Protein AF-A0A963E434-F1 (afdb_monomer)

Mean predicted aligned error: 11.42 Å

Solvent-accessible surface area (backbone atoms only — not comparable to full-atom values): 5734 Å² total; per-residue (Å²): 134,63,96,44,73,68,59,38,54,52,46,50,60,39,49,78,69,64,51,53,71,67,58,50,53,51,51,52,52,52,54,51,51,52,28,55,73,55,76,65,49,60,68,92,83,55,55,69,67,59,51,50,52,50,52,50,49,51,51,53,54,48,58,76,59,45,92,55,91,74,76,93,80,81,62,73,64,55,80,77,51,76,89,73,73,86,83,74,89,126

Sequence (90 aa):
MYRSPFLNSVAEFMLVRRYNKRTIKSYIAWIKAFIIFNNQRHPKAMGGREVEAFLTHLAVKRTVSSSTQGVAAYSPLSKFFPDNVEYIHI

Nearest PDB structures (foldseek):
  2a3v-assembly1_D  TM=8.709E-01  e=2.105E-04  Vibrio cholerae O1 biovar El Tor str. N16961
  2a3v-assembly1_C  TM=9.605E-01  e=7.242E-04  Vibrio cholerae O1 biovar El Tor str. N16961
  2a3v-assembly1_A  TM=9.608E-01  e=1.481E-03  Vibrio cholerae O1 biovar El Tor str. N16961
  5j0n-assembly1_E  TM=6.833E-01  e=3.628E+00  Lambdavirus lambda

Radius of gyration: 14.04 Å; Cα contacts (8 Å, |Δi|>4): 34; chains: 1; bounding box: 37×34×27 Å

Foldseek 3Di:
DDPDPVLVVQLVVVVVVVDDPVVSVLLSVLVVQLCVQVVNDDCVPDDDVSVVVSLVVVVVVVVVVPVPDDDPPDDCVCVVPVPPPPPDDD

Structure (mmCIF, N/CA/C/O backbone):
data_AF-A0A963E434-F1
#
_entry.id   AF-A0A963E434-F1
#
loop_
_atom_site.group_PDB
_atom_site.id
_atom_site.type_symbol
_atom_site.label_atom_id
_atom_site.label_alt_id
_atom_site.label_comp_id
_atom_site.label_asym_id
_atom_site.label_entity_id
_atom_site.label_seq_id
_atom_site.pdbx_PDB_ins_code
_atom_site.Cartn_x
_atom_site.Cartn_y
_atom_site.Cartn_z
_atom_site.occupancy
_atom_site.B_iso_or_equiv
_atom_site.auth_seq_id
_atom_site.auth_comp_id
_atom_site.auth_asym_id
_atom_site.auth_atom_id
_atom_site.pdbx_PDB_model_num
ATOM 1 N N . MET A 1 1 ? 17.714 2.502 2.745 1.00 68.00 1 MET A N 1
ATOM 2 C CA . MET A 1 1 ? 17.274 1.100 2.906 1.00 68.00 1 MET A CA 1
ATOM 3 C C . MET A 1 1 ? 16.234 1.059 4.023 1.00 68.00 1 MET A C 1
ATOM 5 O O . MET A 1 1 ? 16.385 1.811 4.980 1.00 68.00 1 MET A O 1
ATOM 9 N N . TYR A 1 2 ? 15.142 0.309 3.882 1.00 84.44 2 TYR A N 1
ATOM 10 C CA . TYR A 1 2 ? 14.070 0.239 4.886 1.00 84.44 2 TYR A CA 1
ATOM 11 C C . TYR A 1 2 ? 14.460 -0.699 6.039 1.00 84.44 2 TYR A C 1
ATOM 13 O O . TYR A 1 2 ? 15.236 -1.629 5.852 1.00 84.44 2 TYR A O 1
ATOM 21 N N . ARG A 1 3 ? 13.905 -0.477 7.241 1.00 83.56 3 ARG A N 1
ATOM 22 C CA . ARG A 1 3 ? 14.221 -1.283 8.442 1.00 83.56 3 ARG A CA 1
ATOM 23 C C . ARG A 1 3 ? 13.723 -2.735 8.357 1.00 83.56 3 ARG A C 1
ATOM 25 O O . ARG A 1 3 ? 14.241 -3.595 9.050 1.00 83.56 3 ARG A O 1
ATOM 32 N N . SER A 1 4 ? 12.709 -3.003 7.532 1.00 85.12 4 SER A N 1
ATOM 33 C CA . SER A 1 4 ? 12.130 -4.338 7.353 1.00 85.12 4 SER A CA 1
ATOM 34 C C . SER A 1 4 ? 12.765 -5.042 6.145 1.00 85.12 4 SER A C 1
ATOM 36 O O . SER A 1 4 ? 12.713 -4.473 5.049 1.00 85.12 4 SER A O 1
ATOM 38 N N . PRO A 1 5 ? 13.287 -6.277 6.301 1.00 87.81 5 PRO A N 1
ATOM 39 C CA . PRO A 1 5 ? 13.789 -7.084 5.185 1.00 87.81 5 PRO A CA 1
ATOM 40 C C . PRO A 1 5 ? 12.7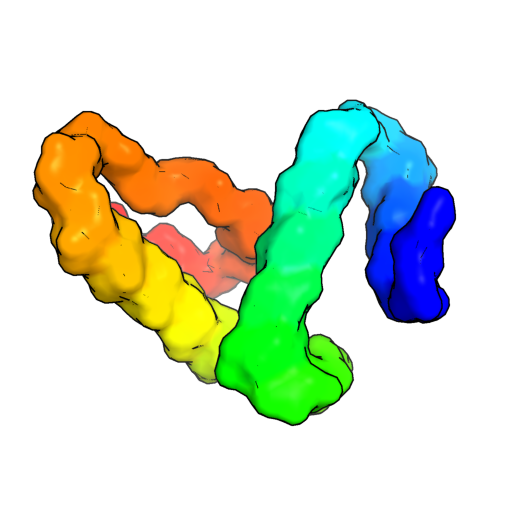41 -7.306 4.088 1.00 87.81 5 PRO A C 1
ATOM 42 O O . PRO A 1 5 ? 13.058 -7.220 2.906 1.00 87.81 5 PRO A O 1
ATOM 45 N N . PHE A 1 6 ? 11.473 -7.485 4.472 1.00 86.75 6 PHE A N 1
ATOM 46 C CA . PHE A 1 6 ? 10.355 -7.610 3.535 1.00 86.75 6 PHE A CA 1
ATOM 47 C C . PHE A 1 6 ? 10.148 -6.342 2.693 1.00 86.75 6 PHE A C 1
ATOM 49 O O . PHE A 1 6 ? 9.956 -6.411 1.485 1.00 86.75 6 PHE A O 1
ATOM 56 N N . LEU A 1 7 ? 10.226 -5.153 3.300 1.00 88.38 7 LEU A N 1
ATOM 57 C CA . LEU A 1 7 ? 10.076 -3.908 2.537 1.00 88.38 7 LEU A CA 1
ATOM 58 C C . LEU A 1 7 ? 11.260 -3.660 1.592 1.00 88.38 7 LEU A C 1
ATOM 60 O O . LEU A 1 7 ? 11.075 -3.038 0.547 1.00 88.38 7 LEU A O 1
ATOM 64 N N . ASN A 1 8 ? 12.457 -4.145 1.936 1.00 91.31 8 ASN A N 1
ATOM 65 C CA . ASN A 1 8 ? 13.611 -4.089 1.039 1.00 91.31 8 ASN A CA 1
ATOM 66 C C . ASN A 1 8 ? 13.437 -5.020 -0.163 1.00 91.31 8 ASN A C 1
ATOM 68 O O . ASN A 1 8 ? 13.641 -4.562 -1.283 1.00 91.31 8 ASN A O 1
ATOM 72 N N . SER A 1 9 ? 12.972 -6.260 0.035 1.00 90.69 9 SER A N 1
ATOM 73 C CA . SER A 1 9 ? 12.744 -7.184 -1.085 1.00 90.69 9 SER A CA 1
ATOM 74 C C . SER A 1 9 ? 11.669 -6.672 -2.049 1.00 90.69 9 SER A C 1
ATOM 76 O O . SER A 1 9 ? 11.833 -6.764 -3.266 1.00 90.69 9 SER A O 1
ATOM 78 N N . VAL A 1 10 ? 10.608 -6.038 -1.536 1.00 89.06 10 VAL A N 1
ATOM 79 C CA . VAL A 1 10 ? 9.607 -5.360 -2.377 1.00 89.06 10 VAL A CA 1
ATOM 80 C C . VAL A 1 10 ? 10.223 -4.177 -3.133 1.00 89.06 10 VAL A C 1
ATOM 82 O O . VAL A 1 10 ? 9.970 -4.013 -4.327 1.00 89.06 10 VAL A O 1
ATOM 85 N N . ALA A 1 11 ? 11.045 -3.355 -2.470 1.00 90.88 11 ALA A N 1
ATOM 86 C CA . ALA A 1 11 ? 11.719 -2.230 -3.117 1.00 90.88 11 ALA A CA 1
ATOM 87 C C . ALA A 1 11 ? 12.618 -2.698 -4.270 1.00 90.88 11 ALA A C 1
ATOM 89 O O . ALA A 1 11 ? 12.550 -2.141 -5.365 1.00 90.88 11 ALA A O 1
ATOM 90 N N . GLU A 1 12 ? 13.425 -3.732 -4.037 1.00 93.25 12 GLU A N 1
ATOM 91 C CA . GLU A 1 12 ? 14.315 -4.339 -5.029 1.00 93.25 12 GLU A CA 1
ATOM 92 C C . GLU A 1 12 ? 13.528 -4.926 -6.202 1.00 93.25 12 GLU A C 1
ATOM 94 O O . GLU A 1 12 ? 13.823 -4.618 -7.357 1.00 93.25 12 GLU A O 1
ATOM 99 N N . PHE A 1 13 ? 12.452 -5.667 -5.926 1.00 93.00 13 PHE A N 1
ATOM 100 C CA . PHE A 1 13 ? 11.557 -6.206 -6.952 1.00 93.00 13 PHE A CA 1
ATOM 101 C C . PHE A 1 13 ? 10.991 -5.120 -7.883 1.00 93.00 13 PHE A C 1
ATOM 103 O O . PHE A 1 13 ? 10.863 -5.334 -9.096 1.00 93.00 13 PHE A O 1
ATOM 110 N N . MET A 1 14 ? 10.652 -3.950 -7.332 1.00 91.31 14 MET A N 1
ATOM 111 C CA . MET A 1 14 ? 10.169 -2.807 -8.109 1.00 91.31 14 MET A CA 1
ATOM 112 C C . MET A 1 14 ? 11.303 -2.064 -8.833 1.00 91.31 14 MET A C 1
ATOM 114 O O . MET A 1 14 ? 11.103 -1.590 -9.953 1.00 91.31 14 MET A O 1
ATOM 118 N N . LEU A 1 15 ? 12.497 -1.981 -8.241 1.00 93.19 15 LEU A N 1
ATOM 119 C CA . LEU A 1 15 ? 13.673 -1.406 -8.902 1.00 93.19 15 LEU A CA 1
ATOM 120 C C . LEU A 1 15 ? 14.057 -2.207 -10.151 1.00 93.19 15 LEU A C 1
ATOM 122 O O . LEU A 1 15 ? 14.285 -1.603 -11.199 1.00 93.19 15 LEU A O 1
ATOM 126 N N . VAL A 1 16 ? 14.042 -3.545 -10.082 1.00 94.56 16 VAL A N 1
ATOM 127 C CA . VAL A 1 16 ? 14.305 -4.421 -11.244 1.00 94.56 16 VAL A CA 1
ATOM 128 C C . VAL A 1 16 ? 13.296 -4.170 -12.372 1.00 94.56 16 VAL A C 1
ATOM 130 O O . VAL A 1 16 ? 13.655 -4.175 -13.546 1.00 94.56 16 VAL A O 1
ATOM 133 N N . ARG A 1 17 ? 12.044 -3.850 -12.027 1.00 92.50 17 ARG A N 1
ATOM 134 C CA . ARG A 1 17 ? 10.975 -3.485 -12.978 1.00 92.50 17 ARG A CA 1
ATOM 135 C C . ARG A 1 17 ? 11.019 -2.031 -13.444 1.00 92.50 17 ARG A C 1
ATOM 137 O O . ARG A 1 17 ? 10.091 -1.573 -14.104 1.00 92.50 17 ARG A O 1
ATOM 144 N N . ARG A 1 18 ? 12.081 -1.297 -13.103 1.00 93.00 18 ARG A N 1
ATOM 145 C CA . ARG A 1 18 ? 12.296 0.108 -13.475 1.00 93.00 18 ARG A CA 1
ATOM 146 C C . ARG A 1 18 ? 11.165 1.047 -13.050 1.00 93.00 18 ARG A C 1
ATOM 148 O O . ARG A 1 18 ? 10.957 2.090 -13.669 1.00 93.00 18 ARG A O 1
ATOM 155 N N . TYR A 1 19 ? 10.466 0.732 -11.958 1.00 86.06 19 TYR A N 1
ATOM 156 C CA . TYR A 1 19 ? 9.604 1.728 -11.331 1.00 86.06 19 TYR A CA 1
ATOM 157 C C . TYR A 1 19 ? 10.455 2.912 -10.870 1.00 86.06 19 TYR A C 1
ATOM 159 O O . TYR A 1 19 ? 11.546 2.7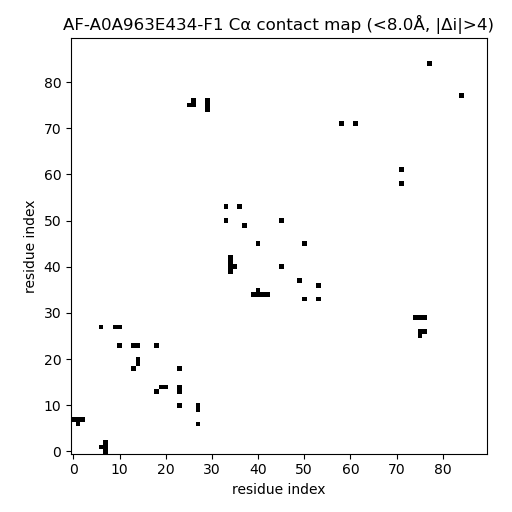50 -10.319 1.00 86.06 19 TYR A O 1
ATOM 167 N N . ASN A 1 20 ? 9.948 4.127 -11.063 1.00 93.44 20 ASN A N 1
ATOM 168 C CA . ASN A 1 20 ? 10.642 5.303 -10.560 1.00 93.44 20 ASN A CA 1
ATOM 169 C C . ASN A 1 20 ? 10.655 5.306 -9.014 1.00 93.44 20 ASN A C 1
ATOM 171 O O . ASN A 1 20 ? 9.753 4.783 -8.350 1.00 93.44 20 ASN A O 1
ATOM 175 N N . LYS A 1 21 ? 11.669 5.949 -8.423 1.00 88.69 21 LYS A N 1
ATOM 176 C CA . LYS A 1 21 ? 11.876 5.976 -6.963 1.00 88.69 21 LYS A CA 1
ATOM 177 C C . LYS A 1 21 ? 10.687 6.564 -6.189 1.00 88.69 21 LYS A C 1
ATOM 179 O O . LYS A 1 21 ? 10.429 6.140 -5.062 1.00 88.69 21 LYS A O 1
ATOM 184 N N . ARG A 1 22 ? 9.956 7.521 -6.779 1.00 86.81 22 ARG A N 1
ATOM 185 C CA . ARG A 1 22 ? 8.774 8.145 -6.159 1.00 86.81 22 ARG A CA 1
ATOM 186 C C . ARG A 1 22 ? 7.648 7.129 -6.011 1.00 86.81 22 ARG A C 1
ATOM 188 O O . ARG A 1 22 ? 7.104 6.985 -4.922 1.00 86.81 22 ARG A O 1
ATOM 195 N N . THR A 1 23 ? 7.371 6.377 -7.071 1.00 82.31 23 THR A N 1
ATOM 196 C CA . THR A 1 23 ? 6.393 5.292 -7.085 1.00 82.31 23 THR A CA 1
ATOM 197 C C . THR A 1 23 ? 6.765 4.223 -6.064 1.00 82.31 23 THR A C 1
ATOM 199 O O . THR A 1 23 ? 5.929 3.869 -5.242 1.00 82.31 23 THR A O 1
ATOM 202 N N . ILE A 1 24 ? 8.023 3.784 -6.013 1.00 87.44 24 ILE A N 1
ATOM 203 C CA . ILE A 1 24 ? 8.469 2.781 -5.029 1.00 87.44 24 ILE A CA 1
ATOM 204 C C . ILE A 1 24 ? 8.230 3.261 -3.591 1.00 87.44 24 ILE A C 1
ATOM 206 O O . ILE A 1 24 ? 7.673 2.529 -2.773 1.00 87.44 24 ILE A O 1
ATOM 210 N N . LYS A 1 25 ? 8.587 4.515 -3.282 1.00 86.94 25 LYS A N 1
ATOM 211 C CA . LYS A 1 25 ? 8.349 5.109 -1.958 1.00 86.94 25 LYS A CA 1
ATOM 212 C C . LYS A 1 25 ? 6.860 5.128 -1.605 1.00 86.94 25 LYS A C 1
ATOM 214 O O . LYS A 1 25 ? 6.505 4.787 -0.478 1.00 86.94 25 LYS A O 1
ATOM 219 N N . SER A 1 26 ? 6.000 5.493 -2.556 1.00 84.69 26 SER A N 1
ATOM 220 C CA . SER A 1 26 ? 4.549 5.465 -2.363 1.00 84.69 26 SER A CA 1
ATOM 221 C C . SER A 1 26 ? 4.055 4.052 -2.061 1.00 84.69 26 SER A C 1
ATOM 223 O O . SER A 1 26 ? 3.382 3.860 -1.055 1.00 84.69 26 SER A O 1
ATOM 225 N N . TYR A 1 27 ? 4.422 3.055 -2.869 1.00 85.00 27 TYR A N 1
ATOM 226 C CA . TYR A 1 27 ? 3.996 1.666 -2.657 1.00 85.00 27 TYR A CA 1
ATOM 227 C C . TYR A 1 27 ? 4.426 1.138 -1.288 1.00 85.00 27 TYR A C 1
ATOM 229 O O . TYR A 1 27 ? 3.627 0.537 -0.576 1.00 85.00 27 TYR A O 1
ATOM 237 N N . ILE A 1 28 ? 5.659 1.422 -0.872 1.00 89.75 28 ILE A N 1
ATOM 238 C CA . ILE A 1 28 ? 6.163 0.966 0.426 1.00 89.75 28 ILE A CA 1
ATOM 239 C C . ILE A 1 28 ? 5.419 1.631 1.583 1.00 89.75 28 ILE A C 1
ATOM 241 O O . ILE A 1 28 ? 5.134 0.967 2.579 1.00 89.75 28 ILE A O 1
ATOM 245 N N . ALA A 1 29 ? 5.046 2.906 1.451 1.00 86.12 29 ALA A N 1
ATOM 246 C CA . ALA A 1 29 ? 4.201 3.570 2.439 1.00 86.12 29 ALA A CA 1
ATOM 247 C C . ALA A 1 29 ? 2.825 2.889 2.564 1.00 86.12 29 ALA A C 1
ATOM 249 O O . ALA A 1 29 ? 2.380 2.631 3.683 1.00 86.12 29 ALA A O 1
ATOM 250 N N . TRP A 1 30 ? 2.195 2.531 1.440 1.00 86.50 30 TRP A N 1
ATOM 251 C CA . TRP A 1 30 ? 0.911 1.820 1.425 1.00 86.50 30 TRP A CA 1
ATOM 252 C C . TRP A 1 30 ? 0.999 0.425 2.042 1.00 86.50 30 TRP A C 1
ATOM 254 O O . TRP A 1 30 ? 0.183 0.083 2.893 1.00 86.50 30 TRP A O 1
ATOM 264 N N . ILE A 1 31 ? 2.021 -0.353 1.684 1.00 85.62 31 ILE A N 1
ATOM 265 C CA . ILE A 1 31 ? 2.249 -1.693 2.244 1.00 85.62 31 ILE A CA 1
ATOM 266 C C . ILE A 1 31 ? 2.479 -1.612 3.756 1.00 85.62 31 ILE A C 1
ATOM 268 O O . ILE A 1 31 ? 1.941 -2.413 4.517 1.00 85.62 31 ILE A O 1
ATOM 272 N N . LYS A 1 32 ? 3.242 -0.618 4.216 1.00 86.56 32 LYS A N 1
ATOM 273 C CA . LYS A 1 32 ? 3.490 -0.416 5.646 1.00 86.56 32 LYS A CA 1
ATOM 274 C C . LYS A 1 32 ? 2.206 -0.046 6.395 1.00 86.56 32 LYS A C 1
ATOM 276 O O . LYS A 1 32 ? 1.964 -0.590 7.467 1.00 86.56 32 LYS A O 1
ATOM 281 N N . ALA A 1 33 ? 1.378 0.830 5.825 1.00 85.62 33 ALA A N 1
ATOM 282 C CA . ALA A 1 33 ? 0.078 1.188 6.392 1.00 85.62 33 ALA A CA 1
ATOM 283 C C . ALA A 1 33 ? -0.873 -0.019 6.460 1.00 85.62 33 ALA A C 1
ATOM 285 O O . ALA A 1 33 ? -1.519 -0.219 7.484 1.00 85.62 33 ALA A O 1
ATOM 286 N N . PHE A 1 34 ? -0.893 -0.858 5.422 1.00 84.44 34 PHE A N 1
ATOM 287 C CA . PHE A 1 34 ? -1.676 -2.094 5.386 1.00 84.44 34 PHE A CA 1
ATOM 288 C C . PHE A 1 34 ? -1.250 -3.096 6.469 1.00 84.44 34 PHE A C 1
ATOM 290 O O . PHE A 1 34 ? -2.094 -3.653 7.169 1.00 84.44 34 PHE A O 1
ATOM 297 N N . ILE A 1 35 ? 0.060 -3.294 6.654 1.00 86.75 35 ILE A N 1
ATOM 298 C CA . ILE A 1 35 ? 0.596 -4.171 7.708 1.00 86.75 35 ILE A CA 1
ATOM 299 C C . ILE A 1 35 ? 0.206 -3.648 9.095 1.00 86.75 35 ILE A C 1
ATOM 301 O O . ILE A 1 35 ? -0.204 -4.426 9.952 1.00 86.75 35 ILE A O 1
ATOM 305 N N . ILE A 1 36 ? 0.308 -2.335 9.321 1.00 87.69 36 ILE A N 1
ATOM 306 C CA . ILE A 1 36 ? -0.063 -1.717 10.602 1.00 87.69 36 ILE A CA 1
ATOM 307 C C . ILE A 1 36 ? -1.566 -1.863 10.864 1.00 87.69 36 ILE A C 1
ATOM 309 O O . ILE A 1 36 ? -1.942 -2.233 11.972 1.00 87.69 36 ILE A O 1
ATOM 313 N N . PHE A 1 37 ? -2.410 -1.627 9.854 1.00 85.94 37 PHE A N 1
A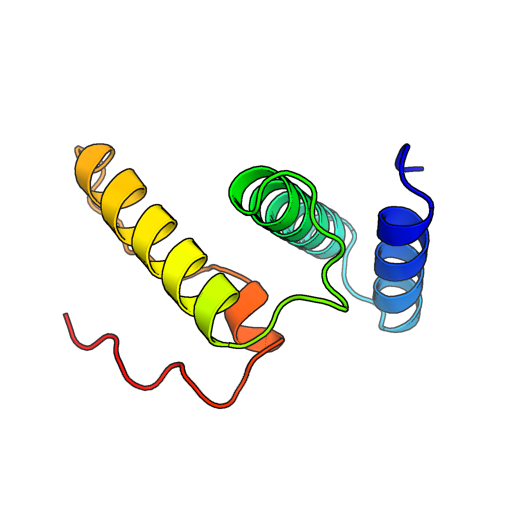TOM 314 C CA . PHE A 1 37 ? -3.866 -1.771 9.960 1.00 85.94 37 PHE A CA 1
ATOM 315 C C . PHE A 1 37 ? -4.282 -3.190 10.367 1.00 85.94 37 PHE A C 1
ATOM 317 O O . PHE A 1 37 ? -5.190 -3.364 11.170 1.00 85.94 37 PHE A O 1
ATOM 324 N N . ASN A 1 38 ? -3.565 -4.202 9.880 1.00 86.06 38 ASN A N 1
ATOM 325 C CA . ASN A 1 38 ? -3.825 -5.603 10.199 1.00 86.06 38 ASN A CA 1
ATOM 326 C C . ASN A 1 38 ? -2.983 -6.127 11.377 1.00 86.06 38 ASN A C 1
ATOM 328 O O . ASN A 1 38 ? -2.568 -7.289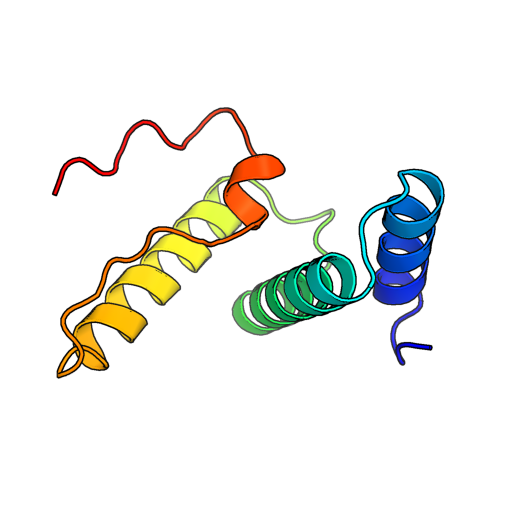 11.386 1.00 86.06 38 ASN A O 1
ATOM 332 N N . ASN A 1 39 ? -2.707 -5.285 12.378 1.00 87.06 39 ASN A N 1
ATOM 333 C CA . ASN A 1 39 ? -2.015 -5.665 13.618 1.00 87.06 39 ASN A CA 1
ATOM 334 C C . ASN A 1 39 ? -0.628 -6.294 13.400 1.00 87.06 39 ASN A C 1
ATOM 336 O O . ASN A 1 39 ? -0.247 -7.240 14.085 1.00 87.06 39 ASN A O 1
ATOM 340 N N . GLN A 1 40 ? 0.133 -5.782 12.430 1.00 82.88 40 GLN A N 1
ATOM 341 C CA . GLN A 1 40 ? 1.476 -6.266 12.082 1.00 82.88 40 GLN A CA 1
ATOM 342 C C . GLN A 1 40 ? 1.519 -7.731 11.619 1.00 82.88 40 GLN A C 1
ATOM 344 O O . GLN A 1 40 ? 2.588 -8.347 11.589 1.00 82.88 40 GLN A O 1
ATOM 349 N N . ARG A 1 41 ? 0.375 -8.290 11.206 1.00 80.56 41 ARG A N 1
ATOM 350 C CA . ARG A 1 41 ? 0.326 -9.616 10.591 1.00 80.56 41 ARG A CA 1
ATOM 351 C C . ARG A 1 41 ? 1.093 -9.611 9.274 1.00 80.56 41 ARG A C 1
ATOM 353 O O . ARG A 1 41 ? 1.104 -8.633 8.525 1.00 80.56 41 ARG A O 1
ATOM 360 N N . HIS A 1 42 ? 1.754 -10.728 8.991 1.00 74.94 42 HIS A N 1
ATOM 361 C CA . HIS A 1 42 ? 2.524 -10.870 7.765 1.00 74.94 42 HIS A CA 1
ATOM 362 C C . HIS A 1 42 ? 1.583 -10.946 6.542 1.00 74.94 42 HIS A C 1
ATOM 364 O O . HIS A 1 42 ? 0.653 -11.754 6.569 1.00 74.94 42 HIS A O 1
ATOM 370 N N . PRO A 1 43 ? 1.828 -10.195 5.444 1.00 73.56 43 PRO A N 1
ATOM 371 C CA . PRO A 1 43 ? 0.948 -10.157 4.264 1.00 73.56 43 PRO A CA 1
ATOM 372 C C . PRO A 1 43 ? 0.654 -11.504 3.610 1.00 73.56 43 PRO A C 1
ATOM 374 O O . PRO A 1 43 ? -0.407 -11.684 3.036 1.00 73.56 43 PRO A O 1
ATOM 377 N N . LYS A 1 44 ? 1.560 -12.476 3.746 1.00 74.50 44 LYS A N 1
ATOM 378 C CA . LYS A 1 44 ? 1.354 -13.854 3.262 1.00 74.50 44 LYS A CA 1
ATOM 379 C C . LYS A 1 44 ? 0.182 -14.580 3.948 1.00 74.50 44 LYS A C 1
ATOM 381 O O . LYS A 1 44 ? -0.331 -15.541 3.395 1.00 74.50 44 LYS A O 1
ATOM 386 N N . ALA A 1 45 ? -0.209 -14.149 5.148 1.00 73.12 45 ALA A N 1
ATOM 387 C CA . ALA A 1 45 ? -1.329 -14.702 5.913 1.00 73.12 45 ALA A CA 1
ATOM 388 C C . ALA A 1 45 ? -2.593 -13.824 5.820 1.00 73.12 45 ALA A C 1
ATOM 390 O O . ALA A 1 45 ? -3.466 -13.915 6.686 1.00 73.12 45 ALA A O 1
ATOM 391 N N . MET A 1 46 ? -2.641 -12.928 4.831 1.00 77.56 46 MET A N 1
ATOM 392 C CA . MET A 1 46 ? -3.739 -12.001 4.562 1.00 77.56 46 MET A CA 1
ATOM 393 C C . MET A 1 46 ? -4.170 -12.149 3.103 1.00 77.56 46 MET A C 1
ATOM 395 O O . MET A 1 46 ? -3.350 -12.486 2.246 1.00 77.56 46 MET A O 1
ATOM 399 N N . GLY A 1 47 ? -5.449 -11.919 2.823 1.00 75.69 47 GLY A N 1
ATOM 400 C CA . GLY A 1 47 ? -6.029 -12.093 1.496 1.00 75.69 47 GLY A CA 1
ATOM 401 C C . GLY A 1 47 ? -6.971 -10.953 1.127 1.00 75.69 47 GLY A C 1
ATOM 402 O O . GLY A 1 47 ? -6.838 -9.826 1.604 1.00 75.69 47 GLY A O 1
ATOM 403 N N . GLY A 1 48 ? -7.934 -11.253 0.255 1.00 74.50 48 GLY A N 1
ATOM 404 C CA . GLY A 1 48 ? -8.858 -10.254 -0.286 1.00 74.50 48 GLY A CA 1
ATOM 405 C C . GLY A 1 48 ? -9.667 -9.513 0.782 1.00 74.50 48 GLY A C 1
ATOM 406 O O . GLY A 1 48 ? -9.836 -8.304 0.668 1.00 74.50 48 GLY A O 1
ATOM 407 N N . ARG A 1 49 ? -10.088 -10.194 1.859 1.00 81.44 49 ARG A N 1
ATOM 408 C CA . ARG A 1 49 ? -10.895 -9.585 2.933 1.00 81.44 49 ARG A CA 1
ATOM 409 C C . ARG A 1 49 ? -10.151 -8.475 3.665 1.00 81.44 49 ARG A C 1
ATOM 411 O O . ARG A 1 49 ? -10.710 -7.412 3.911 1.00 81.44 49 ARG A O 1
ATOM 418 N N . GLU A 1 50 ? -8.886 -8.697 4.008 1.00 80.81 50 GLU A N 1
ATOM 419 C CA . GLU A 1 50 ? -8.064 -7.694 4.684 1.00 80.81 50 GLU A CA 1
ATOM 420 C C . GLU A 1 50 ? -7.766 -6.506 3.764 1.00 80.81 50 GLU A C 1
ATOM 422 O O . GLU A 1 50 ? -7.721 -5.361 4.222 1.00 80.81 50 GLU A O 1
ATOM 427 N N . VAL A 1 51 ? -7.578 -6.765 2.465 1.00 77.69 51 VAL A N 1
ATOM 428 C CA . VAL A 1 51 ? -7.387 -5.719 1.451 1.00 77.69 51 VAL A CA 1
ATOM 429 C C . VAL A 1 51 ? -8.645 -4.861 1.324 1.00 77.69 51 VAL A C 1
ATOM 431 O O . VAL A 1 51 ? -8.548 -3.637 1.390 1.00 77.69 51 VAL A O 1
ATOM 434 N N . GLU A 1 52 ? -9.816 -5.481 1.213 1.00 77.88 52 GLU A N 1
ATOM 435 C CA . GLU A 1 52 ? -11.106 -4.792 1.131 1.00 77.88 52 GLU A CA 1
ATOM 436 C C . GLU A 1 52 ? -11.396 -3.973 2.397 1.00 77.88 52 GLU A C 1
ATOM 438 O O . GLU A 1 52 ? -11.745 -2.793 2.312 1.00 77.88 52 GLU A O 1
ATOM 443 N N . ALA A 1 53 ? -11.154 -4.545 3.581 1.00 83.44 53 ALA A N 1
ATOM 444 C CA . ALA A 1 53 ? -11.299 -3.843 4.855 1.00 83.44 53 ALA A CA 1
ATOM 445 C C . ALA A 1 53 ? -10.363 -2.627 4.954 1.00 83.44 53 ALA A C 1
ATOM 447 O O . ALA A 1 53 ? -10.768 -1.556 5.414 1.00 83.44 53 ALA A O 1
ATOM 448 N N . PHE A 1 54 ? -9.121 -2.758 4.481 1.00 82.31 54 PHE A N 1
ATOM 449 C CA . PHE A 1 54 ? -8.172 -1.650 4.450 1.00 82.31 54 PHE A CA 1
ATOM 450 C C . PHE A 1 54 ? -8.595 -0.555 3.465 1.00 82.31 54 PHE A C 1
ATOM 452 O O . PHE A 1 54 ? -8.548 0.625 3.811 1.00 82.31 54 PHE A O 1
ATOM 459 N N . LEU A 1 55 ? -9.045 -0.917 2.260 1.00 78.62 55 LEU A N 1
ATOM 460 C CA . LEU A 1 55 ? -9.554 0.044 1.275 1.00 78.62 55 LEU A CA 1
ATOM 461 C C . LEU A 1 55 ? -10.809 0.762 1.785 1.00 78.62 55 LEU A C 1
ATOM 463 O O . LEU A 1 55 ? -10.903 1.982 1.650 1.00 78.62 55 LEU A O 1
ATOM 467 N N . THR A 1 56 ? -11.705 0.044 2.461 1.00 79.94 56 THR A N 1
ATOM 468 C CA . THR A 1 56 ? -12.892 0.613 3.114 1.00 79.94 56 THR A CA 1
ATOM 469 C C . THR A 1 56 ? -12.496 1.594 4.216 1.00 79.94 56 THR A C 1
ATOM 471 O O . THR A 1 56 ? -12.988 2.721 4.254 1.00 79.94 56 THR A O 1
ATOM 474 N N . HIS A 1 57 ? -11.540 1.226 5.076 1.00 80.81 57 HIS A N 1
ATOM 475 C CA . HIS A 1 57 ? -11.009 2.126 6.103 1.00 80.81 57 HIS A CA 1
ATOM 476 C C . HIS A 1 57 ? -10.398 3.398 5.499 1.00 80.81 57 HIS A C 1
ATOM 478 O O . HIS A 1 57 ? -10.600 4.496 6.021 1.00 80.81 57 HIS A O 1
ATOM 484 N N . LEU A 1 58 ? -9.660 3.270 4.394 1.00 79.44 58 LEU A N 1
ATOM 485 C CA . LEU A 1 58 ? -9.075 4.409 3.690 1.00 79.44 58 LEU A CA 1
ATOM 486 C C . LEU A 1 58 ? -10.131 5.314 3.066 1.00 79.44 58 LEU A C 1
ATOM 488 O O . LEU A 1 58 ? -9.979 6.532 3.147 1.00 79.44 58 LEU A O 1
ATOM 492 N N . ALA A 1 59 ? -11.170 4.732 2.464 1.00 70.88 59 ALA A N 1
ATOM 493 C CA . ALA A 1 59 ? -12.295 5.472 1.915 1.00 70.88 59 ALA A CA 1
ATOM 494 C C . ALA A 1 59 ? -12.974 6.270 3.030 1.00 70.88 59 ALA A C 1
ATOM 496 O O . ALA A 1 59 ? -12.945 7.494 2.982 1.00 70.88 59 ALA A O 1
ATOM 497 N N . VAL A 1 60 ? -13.425 5.608 4.101 1.00 72.38 60 VAL A N 1
ATOM 498 C CA . VAL A 1 60 ? -14.085 6.262 5.242 1.00 72.38 60 VAL A CA 1
ATOM 499 C C . VAL A 1 60 ? -13.200 7.354 5.841 1.00 72.38 60 VAL A C 1
ATO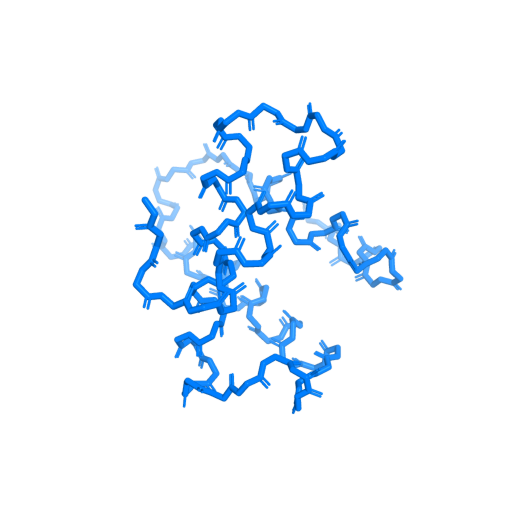M 501 O O . VAL A 1 60 ? -13.641 8.491 5.962 1.00 72.38 60 VAL A O 1
ATOM 504 N N . LYS A 1 61 ? -11.928 7.066 6.151 1.00 64.62 61 LYS A N 1
ATOM 505 C CA . LYS A 1 61 ? -11.005 8.041 6.757 1.00 64.62 61 LYS A CA 1
ATOM 506 C C . LYS A 1 61 ? -10.714 9.237 5.846 1.00 64.62 61 LYS A C 1
ATOM 508 O O . LYS A 1 61 ? -10.543 10.346 6.351 1.00 64.62 61 LYS A O 1
ATOM 513 N N . ARG A 1 62 ? -10.661 9.046 4.523 1.00 54.38 62 ARG A N 1
ATOM 514 C CA . ARG A 1 62 ? -10.526 10.156 3.568 1.00 54.38 62 ARG A CA 1
ATOM 515 C C . ARG A 1 62 ? -11.812 10.961 3.431 1.00 54.38 62 ARG A C 1
ATOM 517 O O . ARG A 1 62 ? -11.698 12.170 3.284 1.00 54.38 62 ARG A O 1
ATOM 524 N N . THR A 1 63 ? -12.983 10.341 3.565 1.00 45.19 63 THR A N 1
ATOM 525 C CA . THR A 1 63 ? -14.279 11.035 3.613 1.00 45.19 63 THR A CA 1
ATOM 526 C C . THR A 1 63 ? -14.474 11.811 4.923 1.00 45.19 63 THR A C 1
ATOM 528 O O . THR A 1 63 ? -14.988 12.921 4.911 1.00 45.19 63 THR A O 1
ATOM 531 N N . VAL A 1 64 ? -13.991 11.319 6.072 1.00 41.25 64 VAL A N 1
ATOM 532 C CA . VAL A 1 64 ? -14.006 12.131 7.313 1.00 41.25 64 VAL A CA 1
ATOM 533 C C . VAL A 1 64 ? -12.946 13.245 7.269 1.00 41.25 64 VAL A C 1
ATOM 535 O O . VAL A 1 64 ? -13.097 14.283 7.903 1.00 41.25 64 VAL A O 1
ATOM 538 N N . SER A 1 65 ? -11.886 13.064 6.475 1.00 38.19 65 SER A N 1
ATOM 539 C CA . SER A 1 65 ? -10.899 14.106 6.167 1.00 38.19 65 SER A CA 1
ATOM 540 C C . SER A 1 65 ? -11.331 15.029 5.01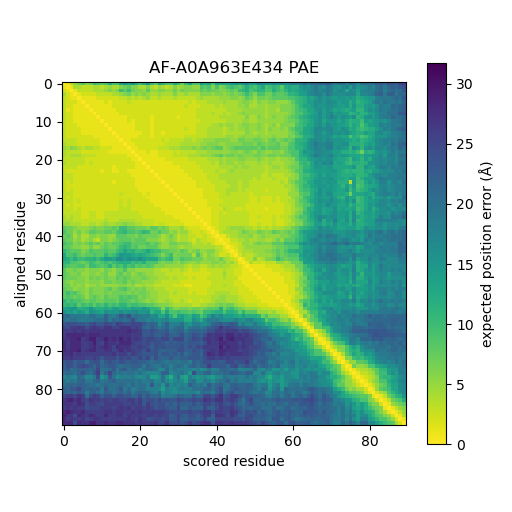3 1.00 38.19 65 SER A C 1
ATOM 542 O O . SER A 1 65 ? -10.586 15.955 4.685 1.00 38.19 65 SER A O 1
ATOM 544 N N . SER A 1 66 ? -12.489 14.805 4.373 1.00 35.22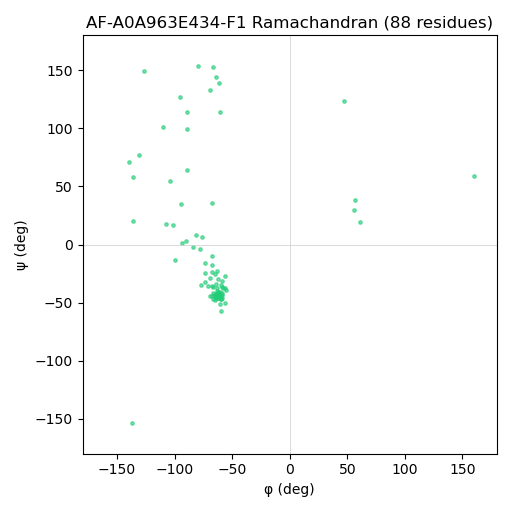 66 SER A N 1
ATOM 545 C CA . SER A 1 66 ? -12.919 15.547 3.183 1.00 35.22 66 SER A CA 1
ATOM 546 C C . SER A 1 66 ? -13.724 16.806 3.527 1.00 35.22 66 SER A C 1
ATOM 548 O O . SER A 1 66 ? -14.860 16.976 3.096 1.00 35.22 66 SER A O 1
ATOM 550 N N . SER A 1 67 ? -13.072 17.754 4.202 1.00 37.62 67 SER A N 1
ATOM 551 C CA . SER A 1 67 ? -13.148 19.160 3.769 1.00 37.62 67 SER A CA 1
ATOM 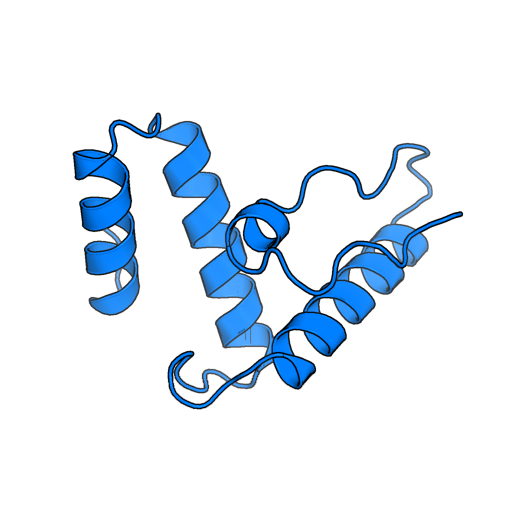552 C C . SER A 1 67 ? -12.273 19.415 2.528 1.00 37.62 67 SER A C 1
ATOM 554 O O . SER A 1 67 ? -12.128 20.540 2.067 1.00 37.62 67 SER A O 1
ATOM 556 N N . THR A 1 68 ? -11.694 18.362 1.946 1.00 36.22 68 THR A N 1
ATOM 557 C CA . THR A 1 68 ? -11.015 18.380 0.651 1.00 36.22 68 THR A CA 1
ATOM 558 C C . THR A 1 68 ? -11.833 17.595 -0.376 1.00 36.22 68 THR A C 1
ATOM 560 O O . THR A 1 68 ? -11.814 16.365 -0.404 1.00 36.22 68 THR A O 1
ATOM 563 N N . GLN A 1 69 ? -12.569 18.319 -1.220 1.00 33.56 69 GLN A N 1
ATOM 564 C CA . GLN A 1 69 ? -13.138 17.802 -2.463 1.00 33.56 69 GLN A CA 1
ATOM 565 C C . GLN A 1 69 ? -11.981 17.324 -3.357 1.00 33.56 69 GLN A C 1
ATOM 567 O O . GLN A 1 69 ? -11.143 18.129 -3.756 1.00 33.56 69 GLN A O 1
ATOM 572 N N . GLY A 1 70 ? -11.881 16.020 -3.633 1.00 39.84 70 GLY A N 1
ATOM 573 C CA . GLY A 1 70 ? -10.798 15.506 -4.480 1.00 39.84 70 GLY A CA 1
ATOM 574 C C . GLY A 1 70 ? -10.488 14.017 -4.343 1.00 39.84 70 GLY A C 1
ATOM 575 O O . GLY A 1 70 ? -9.365 13.659 -4.013 1.00 39.84 70 GLY A O 1
ATOM 576 N N . VAL A 1 71 ? -11.494 13.179 -4.600 1.00 40.22 71 VAL A N 1
ATOM 577 C CA . VAL A 1 71 ? -11.432 11.831 -5.203 1.00 40.22 71 VAL A CA 1
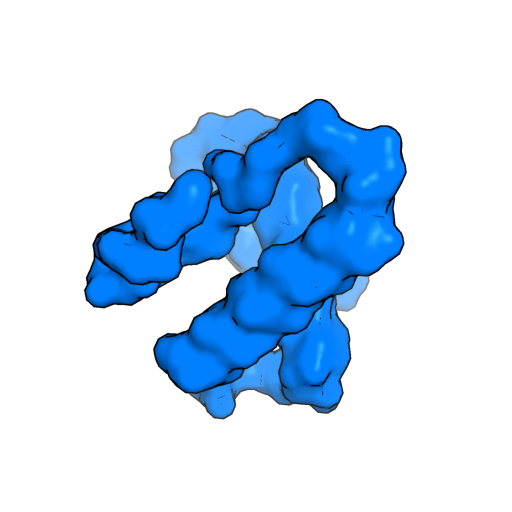ATOM 578 C C . VAL A 1 71 ? -10.389 10.815 -4.680 1.00 40.22 71 VAL A C 1
ATOM 580 O O . VAL A 1 71 ? -9.169 10.951 -4.790 1.00 40.22 71 VAL A O 1
ATOM 583 N N . ALA A 1 72 ? -10.908 9.663 -4.251 1.00 45.94 72 ALA A N 1
ATOM 584 C CA . ALA A 1 72 ? -10.207 8.442 -3.853 1.00 45.94 72 ALA A CA 1
ATOM 585 C C . ALA A 1 72 ? -9.464 7.679 -4.990 1.00 45.94 72 ALA A C 1
ATOM 587 O O . ALA A 1 72 ? -9.398 6.455 -4.962 1.00 45.94 72 ALA A O 1
ATOM 588 N N . ALA A 1 73 ? -8.859 8.344 -5.980 1.00 47.09 73 ALA A N 1
ATOM 589 C CA . ALA A 1 73 ? -8.471 7.677 -7.239 1.00 47.09 73 ALA A CA 1
ATOM 590 C C . ALA A 1 73 ? -7.031 7.124 -7.354 1.00 47.09 73 ALA A C 1
ATOM 592 O O . ALA A 1 73 ? -6.685 6.570 -8.391 1.00 47.09 73 ALA A O 1
ATOM 593 N N . TYR A 1 74 ? -6.158 7.218 -6.345 1.00 47.06 74 TYR A N 1
ATOM 594 C CA . TYR A 1 74 ? -4.747 6.816 -6.527 1.00 47.06 74 TYR A CA 1
ATOM 595 C C . TYR A 1 74 ? -4.189 5.985 -5.368 1.00 47.06 74 TYR A C 1
ATOM 597 O O . TYR A 1 74 ? -3.191 6.355 -4.746 1.00 47.06 74 TYR A O 1
ATOM 605 N N . SER A 1 75 ? -4.823 4.848 -5.066 1.00 52.34 75 SER A N 1
ATOM 606 C CA . SER A 1 75 ? -4.177 3.795 -4.271 1.00 52.34 75 SER A CA 1
ATOM 607 C C . SER A 1 75 ? -3.438 2.839 -5.214 1.00 52.34 75 SER A C 1
ATOM 609 O O . SER A 1 75 ? -4.082 2.135 -5.983 1.00 52.34 75 SER A O 1
ATOM 611 N N . PRO A 1 76 ? -2.098 2.760 -5.187 1.00 59.72 76 PRO A N 1
ATOM 612 C CA . PRO A 1 76 ? -1.339 1.854 -6.041 1.00 59.72 76 PRO A CA 1
ATOM 613 C C . PRO A 1 76 ? -1.545 0.364 -5.725 1.00 59.72 76 PRO A C 1
ATOM 615 O O . PRO A 1 76 ? -1.116 -0.485 -6.502 1.00 59.72 76 PRO A O 1
ATOM 618 N N . LEU A 1 77 ? -2.215 0.045 -4.611 1.00 54.88 77 LEU A N 1
ATOM 619 C CA . LEU A 1 77 ? -2.616 -1.321 -4.270 1.00 54.88 77 LEU A CA 1
ATOM 620 C C . LEU A 1 77 ? -3.645 -1.888 -5.258 1.00 54.88 77 LEU A C 1
ATOM 622 O O . LEU A 1 77 ? -3.652 -3.098 -5.460 1.00 54.88 77 LEU A O 1
ATOM 626 N N . SER A 1 78 ? -4.437 -1.046 -5.936 1.00 56.66 78 SER A N 1
ATOM 627 C CA . SER A 1 78 ? -5.375 -1.510 -6.972 1.00 56.66 78 SER A CA 1
ATOM 628 C C . SER A 1 78 ? -4.669 -2.182 -8.154 1.00 56.66 78 SER A C 1
ATOM 630 O O . SER A 1 78 ? -5.207 -3.108 -8.745 1.00 56.66 78 SER A O 1
ATOM 632 N N . LYS A 1 79 ? -3.423 -1.791 -8.463 1.00 53.34 79 LYS A N 1
ATOM 633 C CA . LYS A 1 79 ? -2.615 -2.436 -9.515 1.00 53.34 79 LYS A CA 1
ATOM 634 C C . LYS A 1 79 ? -2.080 -3.815 -9.123 1.00 53.34 79 LYS A C 1
ATOM 636 O O . LYS A 1 79 ? -1.606 -4.534 -9.995 1.00 53.34 79 LYS A O 1
ATOM 641 N N . PHE A 1 80 ? -2.093 -4.159 -7.834 1.00 52.41 80 PHE A N 1
ATOM 642 C CA . PHE A 1 80 ? -1.563 -5.425 -7.319 1.00 52.41 80 PHE A CA 1
ATOM 643 C C . PHE A 1 80 ? -2.660 -6.470 -7.052 1.00 52.41 80 PHE A C 1
ATOM 645 O O . PHE A 1 80 ? -2.340 -7.644 -6.900 1.00 52.41 80 PHE A O 1
ATOM 652 N N . PHE A 1 81 ? -3.933 -6.058 -7.035 1.00 53.12 81 PHE A N 1
ATOM 653 C CA . PHE A 1 81 ? -5.102 -6.923 -6.845 1.00 53.12 81 PHE A CA 1
ATOM 654 C C . PHE A 1 81 ? -6.148 -6.614 -7.934 1.00 53.12 81 PHE A C 1
ATOM 656 O O . PHE A 1 81 ? -7.099 -5.880 -7.667 1.00 53.12 81 PHE A O 1
ATOM 663 N N . PRO A 1 82 ? -5.940 -7.098 -9.175 1.00 45.62 82 PRO A N 1
ATOM 664 C CA . PRO A 1 82 ? -6.755 -6.714 -10.329 1.00 45.62 82 PRO A CA 1
ATOM 665 C C . PRO A 1 82 ? -8.215 -7.197 -10.280 1.00 45.62 82 PRO A C 1
ATOM 667 O O . PRO A 1 82 ? -9.044 -6.617 -10.970 1.00 45.62 82 PRO A O 1
ATOM 670 N N . ASP A 1 83 ? -8.561 -8.179 -9.444 1.00 44.53 83 ASP A N 1
ATOM 671 C CA . ASP A 1 83 ? -9.850 -8.879 -9.569 1.00 44.53 83 ASP A CA 1
ATOM 672 C C . ASP A 1 83 ? -11.029 -8.286 -8.772 1.00 44.53 83 ASP A C 1
ATOM 674 O O . ASP A 1 83 ? -12.107 -8.858 -8.813 1.00 44.53 83 ASP A O 1
ATOM 678 N N . ASN A 1 84 ? -10.887 -7.158 -8.056 1.00 41.66 84 ASN A N 1
ATOM 679 C CA . ASN A 1 84 ? -11.948 -6.681 -7.137 1.00 41.66 84 ASN A CA 1
ATOM 680 C C . ASN A 1 84 ? -12.265 -5.172 -7.192 1.00 41.66 84 ASN A C 1
ATOM 682 O O . ASN A 1 84 ? -12.812 -4.627 -6.235 1.00 41.66 84 ASN A O 1
ATOM 686 N N . VAL A 1 85 ? -11.925 -4.460 -8.272 1.00 43.94 85 VAL A N 1
ATOM 687 C CA . VAL A 1 85 ? -12.059 -2.983 -8.314 1.00 43.94 85 VAL A CA 1
ATOM 688 C C . VAL A 1 85 ? -13.210 -2.460 -9.187 1.00 43.94 85 VAL A C 1
ATOM 690 O O . VAL A 1 85 ? -13.243 -1.272 -9.488 1.00 43.94 85 VAL A O 1
ATOM 693 N N . GLU A 1 86 ? -14.191 -3.296 -9.545 1.00 38.97 86 GLU A N 1
ATOM 694 C CA . GLU A 1 86 ? -15.418 -2.839 -10.233 1.00 38.97 86 GLU A CA 1
ATOM 695 C C . GLU A 1 86 ? -16.456 -2.172 -9.304 1.00 38.97 86 GLU A C 1
ATOM 697 O O . GLU A 1 86 ? -17.442 -1.616 -9.775 1.00 38.97 86 GLU A O 1
ATOM 702 N N . TYR A 1 87 ? -16.226 -2.126 -7.990 1.00 40.38 87 TYR A N 1
ATOM 703 C CA . TYR A 1 87 ? -17.180 -1.561 -7.025 1.00 40.38 87 TYR A CA 1
ATOM 704 C C . TYR A 1 87 ? -16.789 -0.178 -6.499 1.00 40.38 87 TYR A C 1
ATOM 706 O O . TYR A 1 87 ? -16.719 0.024 -5.291 1.00 40.38 87 TYR A O 1
ATOM 714 N N . ILE A 1 88 ? -16.547 0.802 -7.373 1.00 36.38 88 ILE A N 1
ATOM 715 C CA . ILE A 1 88 ? -16.624 2.217 -6.964 1.00 36.38 88 ILE A CA 1
ATOM 716 C C . ILE A 1 88 ? -17.284 3.034 -8.082 1.00 36.38 88 ILE A C 1
ATOM 718 O O . ILE A 1 88 ? -16.642 3.826 -8.766 1.00 36.38 88 ILE A O 1
ATOM 722 N N . HIS A 1 89 ? -18.591 2.835 -8.258 1.00 31.33 89 HIS A N 1
ATOM 723 C CA . HIS A 1 89 ? -19.470 3.896 -8.739 1.00 31.33 89 HIS A CA 1
ATOM 724 C C . HIS A 1 89 ? -19.979 4.667 -7.517 1.00 31.33 89 HIS A C 1
ATOM 726 O O . HIS A 1 89 ? -20.895 4.210 -6.835 1.00 31.33 89 HIS A O 1
ATOM 732 N N . ILE A 1 90 ? -19.354 5.813 -7.242 1.00 39.50 90 ILE A N 1
ATOM 733 C CA . ILE A 1 90 ? -19.961 6.969 -6.568 1.00 39.50 90 ILE A CA 1
ATOM 734 C C . ILE A 1 90 ? -19.465 8.208 -7.306 1.00 39.50 90 ILE A C 1
ATOM 736 O O . ILE A 1 90 ? -18.229 8.296 -7.501 1.00 39.50 90 ILE A O 1
#

Secondary structure (DSSP, 8-state):
--SSHHHHHHHHHHHHTT--HHHHHHHHHHHHHHHHHTTT--GGG--HHHHHHHHHHHHHHHHHT-SS---S---GGGGT-GGG------

pLDDT: mean 71.12, std 19.71, range [31.33, 94.56]